Protein AF-A0A9D0M190-F1 (afdb_monomer_lite)

Structure (mmCIF, N/CA/C/O backbone):
data_AF-A0A9D0M190-F1
#
_entry.id   AF-A0A9D0M190-F1
#
loop_
_atom_site.group_PDB
_atom_site.id
_atom_site.type_symbol
_atom_site.label_atom_id
_atom_site.label_alt_id
_atom_site.label_comp_id
_atom_site.label_asym_id
_atom_site.label_entity_id
_atom_site.label_seq_id
_atom_site.pdbx_PDB_ins_code
_atom_site.Cartn_x
_atom_site.Cartn_y
_atom_site.Cartn_z
_atom_site.occupancy
_atom_site.B_iso_or_equiv
_atom_site.auth_seq_id
_atom_site.auth_comp_id
_atom_site.auth_asym_id
_atom_site.auth_atom_id
_atom_site.pdbx_PDB_model_num
ATOM 1 N N . MET A 1 1 ? 24.544 -6.249 -19.937 1.00 60.97 1 MET A N 1
ATOM 2 C CA . MET A 1 1 ? 23.337 -6.462 -19.107 1.00 60.97 1 MET A CA 1
ATOM 3 C C . MET A 1 1 ? 22.140 -6.535 -20.040 1.00 60.97 1 MET A C 1
ATOM 5 O O . MET A 1 1 ? 22.018 -5.661 -20.887 1.00 60.97 1 MET A O 1
ATOM 9 N N . ASN A 1 2 ? 21.335 -7.596 -19.967 1.00 84.88 2 ASN A N 1
ATOM 10 C CA . ASN A 1 2 ? 20.193 -7.782 -20.865 1.00 84.88 2 ASN A CA 1
ATOM 11 C C . ASN A 1 2 ? 19.038 -6.877 -20.396 1.00 84.88 2 ASN A C 1
ATOM 13 O O . ASN A 1 2 ? 18.528 -7.088 -19.297 1.00 84.88 2 ASN A O 1
ATOM 17 N N . LEU A 1 3 ? 18.674 -5.856 -21.183 1.00 87.25 3 LEU A N 1
ATOM 18 C CA . LEU A 1 3 ? 17.613 -4.895 -20.834 1.00 87.25 3 LEU A CA 1
ATOM 19 C C . LEU A 1 3 ? 16.276 -5.606 -20.575 1.00 87.25 3 LEU A C 1
ATOM 21 O O . LEU A 1 3 ? 15.618 -5.300 -19.582 1.00 87.25 3 LEU A O 1
ATOM 25 N N . ASN A 1 4 ? 15.981 -6.669 -21.330 1.00 88.75 4 ASN A N 1
ATOM 26 C CA . ASN A 1 4 ? 14.825 -7.535 -21.090 1.00 88.75 4 ASN A CA 1
ATOM 27 C C . ASN A 1 4 ? 14.830 -8.163 -19.690 1.00 88.75 4 ASN A C 1
ATOM 29 O O . ASN A 1 4 ? 13.795 -8.230 -19.034 1.00 88.75 4 ASN A O 1
ATOM 33 N N . LEU A 1 5 ? 15.991 -8.604 -19.192 1.00 93.25 5 LEU A N 1
ATOM 34 C CA . LEU A 1 5 ? 16.087 -9.196 -17.853 1.00 93.25 5 LEU A CA 1
ATOM 35 C C . LEU A 1 5 ? 15.828 -8.151 -16.756 1.00 93.25 5 LEU A C 1
ATOM 37 O O . LEU A 1 5 ? 15.177 -8.457 -15.754 1.00 93.25 5 LEU A O 1
ATOM 41 N N . VAL A 1 6 ? 16.311 -6.919 -16.948 1.00 91.94 6 VAL A N 1
ATOM 42 C CA . VAL A 1 6 ? 16.067 -5.799 -16.022 1.00 91.94 6 VAL A CA 1
ATOM 43 C C . VAL A 1 6 ? 14.587 -5.429 -16.016 1.00 91.94 6 VAL A C 1
ATOM 45 O O . VAL A 1 6 ? 14.010 -5.286 -14.939 1.00 91.94 6 VAL A O 1
ATOM 48 N N . PHE A 1 7 ? 13.966 -5.346 -17.196 1.00 93.38 7 PHE A N 1
ATOM 49 C CA . PHE A 1 7 ? 12.535 -5.105 -17.335 1.00 93.38 7 PHE A CA 1
ATOM 50 C C . PHE A 1 7 ? 11.720 -6.175 -16.605 1.00 93.38 7 PHE A C 1
ATOM 52 O O . PHE A 1 7 ? 10.983 -5.844 -15.683 1.00 93.38 7 PHE A O 1
ATOM 59 N N . VAL A 1 8 ? 11.926 -7.458 -16.925 1.00 94.88 8 VAL A N 1
ATOM 60 C CA . VAL A 1 8 ? 11.186 -8.576 -16.311 1.00 94.88 8 VAL A CA 1
ATOM 61 C C . VAL A 1 8 ? 11.331 -8.577 -14.790 1.00 94.88 8 VAL A C 1
ATOM 63 O O . VAL A 1 8 ? 10.342 -8.733 -14.074 1.00 94.88 8 VAL A O 1
ATOM 66 N N . THR A 1 9 ? 12.546 -8.355 -14.281 1.00 95.19 9 THR A N 1
ATOM 67 C CA . THR A 1 9 ? 12.789 -8.289 -12.833 1.00 95.19 9 THR A CA 1
ATOM 68 C C . THR A 1 9 ? 12.047 -7.113 -12.199 1.00 95.19 9 THR A C 1
ATOM 70 O O . THR A 1 9 ? 11.403 -7.279 -11.163 1.00 95.19 9 THR A O 1
ATOM 73 N N . ALA A 1 10 ? 12.089 -5.931 -12.820 1.00 94.38 10 ALA A N 1
ATOM 74 C CA . ALA A 1 10 ? 11.381 -4.753 -12.334 1.00 94.38 10 ALA A CA 1
ATOM 75 C C . ALA A 1 10 ? 9.859 -4.966 -12.347 1.00 94.38 10 ALA A C 1
ATOM 77 O O . ALA A 1 10 ? 9.191 -4.697 -11.351 1.00 94.38 10 ALA A O 1
ATOM 78 N N . THR A 1 11 ? 9.305 -5.528 -13.420 1.00 94.75 11 THR A N 1
ATOM 79 C CA . THR A 1 11 ? 7.877 -5.849 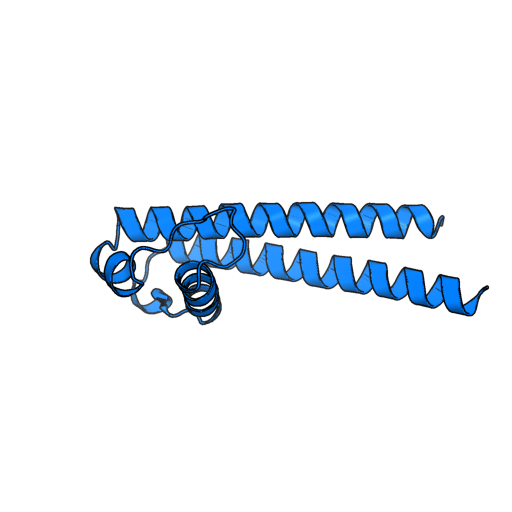-13.512 1.00 94.75 11 THR A CA 1
ATOM 80 C C . THR A 1 11 ? 7.459 -6.865 -12.446 1.00 94.75 11 THR A C 1
ATOM 82 O O . THR A 1 11 ? 6.425 -6.694 -11.799 1.00 94.75 11 THR A O 1
ATOM 85 N N . LEU A 1 12 ? 8.269 -7.899 -12.201 1.00 96.81 12 LEU A N 1
ATOM 86 C CA . LEU A 1 12 ? 7.980 -8.893 -11.168 1.00 96.81 12 LEU A CA 1
ATOM 87 C C . LEU A 1 12 ? 7.979 -8.264 -9.767 1.00 96.81 12 LEU A C 1
ATOM 89 O O . LEU A 1 12 ? 7.055 -8.494 -8.986 1.00 96.81 12 LEU A O 1
ATOM 93 N N . LEU A 1 13 ? 8.977 -7.428 -9.463 1.00 95.31 13 LEU A N 1
ATOM 94 C CA . LEU A 1 13 ? 9.042 -6.692 -8.198 1.00 95.31 13 LEU A CA 1
ATOM 95 C C . LEU A 1 13 ? 7.846 -5.752 -8.023 1.00 95.31 13 LEU A C 1
ATOM 97 O O . LEU A 1 13 ? 7.288 -5.686 -6.928 1.00 95.31 13 LEU A O 1
ATOM 101 N N . PHE A 1 14 ? 7.411 -5.086 -9.096 1.00 95.69 14 PHE A N 1
ATOM 102 C CA . PHE A 1 14 ? 6.206 -4.262 -9.093 1.00 95.69 14 PHE A CA 1
ATOM 103 C C . PHE A 1 14 ? 4.971 -5.078 -8.696 1.00 95.69 14 PHE A C 1
ATOM 105 O O . PHE A 1 14 ? 4.262 -4.701 -7.763 1.00 95.69 14 PHE A O 1
ATOM 112 N N . PHE A 1 15 ? 4.734 -6.227 -9.338 1.00 95.56 15 PHE A N 1
ATOM 113 C CA . PHE A 1 15 ? 3.582 -7.071 -9.012 1.00 95.56 15 PHE A CA 1
ATOM 114 C C . PHE A 1 15 ? 3.629 -7.597 -7.575 1.00 95.56 15 PHE A C 1
ATOM 116 O O . PHE A 1 15 ? 2.623 -7.529 -6.867 1.00 95.56 15 PHE A O 1
ATOM 123 N N . ILE A 1 16 ? 4.795 -8.055 -7.110 1.00 96.56 16 ILE A N 1
ATOM 124 C CA . ILE A 1 16 ? 4.981 -8.497 -5.720 1.00 96.56 16 ILE A CA 1
ATOM 125 C C . ILE A 1 16 ? 4.674 -7.353 -4.747 1.00 96.56 16 ILE A C 1
ATOM 127 O O . ILE A 1 16 ? 3.997 -7.566 -3.739 1.00 96.56 16 ILE A O 1
ATOM 131 N N . ALA A 1 17 ? 5.139 -6.138 -5.043 1.00 94.94 17 ALA A N 1
ATOM 132 C CA . ALA A 1 17 ? 4.893 -4.967 -4.214 1.00 94.94 17 ALA A CA 1
ATOM 133 C C . ALA A 1 17 ? 3.401 -4.607 -4.150 1.00 94.94 17 ALA A C 1
ATOM 135 O O . ALA A 1 17 ? 2.886 -4.377 -3.056 1.00 94.94 17 ALA A O 1
ATOM 136 N N . VAL A 1 18 ? 2.689 -4.642 -5.280 1.00 93.19 18 VAL A N 1
ATOM 137 C CA . VAL A 1 18 ? 1.237 -4.400 -5.334 1.00 93.19 18 VAL A CA 1
ATOM 138 C C . VAL A 1 18 ? 0.469 -5.453 -4.532 1.00 93.19 18 VAL A C 1
ATOM 140 O O . VAL A 1 18 ? -0.378 -5.103 -3.710 1.00 93.19 18 VAL A O 1
ATOM 143 N N . VAL A 1 19 ? 0.787 -6.740 -4.700 1.00 93.62 19 VAL A N 1
ATOM 144 C CA . VAL A 1 19 ? 0.143 -7.816 -3.927 1.00 93.62 19 VAL A CA 1
ATOM 145 C C . VAL A 1 19 ? 0.414 -7.640 -2.435 1.00 93.62 19 VAL A C 1
ATOM 147 O O . VAL A 1 19 ? -0.516 -7.689 -1.630 1.00 93.62 19 VAL A O 1
ATOM 150 N N . LYS A 1 20 ? 1.667 -7.365 -2.054 1.00 93.94 20 LYS A N 1
ATOM 151 C CA . LYS A 1 20 ? 2.025 -7.107 -0.658 1.00 93.94 20 LYS A CA 1
ATOM 152 C C . LYS A 1 20 ? 1.253 -5.920 -0.092 1.00 93.94 20 LYS A C 1
ATOM 154 O O . LYS A 1 20 ? 0.712 -6.025 1.001 1.00 93.94 20 LYS A O 1
ATOM 159 N N . GLN A 1 21 ? 1.145 -4.824 -0.836 1.00 93.00 21 GLN A N 1
ATOM 160 C CA . GLN A 1 21 ? 0.369 -3.664 -0.419 1.00 93.00 21 GLN A CA 1
ATOM 161 C C . GLN A 1 21 ? -1.094 -4.026 -0.123 1.00 93.00 21 GLN A C 1
ATOM 163 O O . GLN A 1 21 ? -1.627 -3.607 0.903 1.00 93.00 21 GLN A O 1
ATOM 168 N N . LEU A 1 22 ? -1.735 -4.809 -0.994 1.00 90.75 22 LEU A N 1
ATOM 169 C CA . LEU A 1 22 ? -3.125 -5.236 -0.808 1.00 90.75 22 LEU A CA 1
ATOM 170 C C . LEU A 1 22 ? -3.300 -6.103 0.444 1.00 90.75 22 LEU A C 1
ATOM 172 O O . LEU A 1 22 ? -4.254 -5.903 1.198 1.00 90.75 22 LEU A O 1
ATOM 176 N N . LEU A 1 23 ? -2.361 -7.019 0.700 1.00 92.44 23 LEU A N 1
ATOM 177 C CA . LEU A 1 23 ? -2.362 -7.839 1.914 1.00 92.44 23 LEU A CA 1
ATOM 178 C C . LEU A 1 23 ? -2.238 -6.981 3.179 1.00 92.44 23 LEU A C 1
ATOM 180 O O . LEU A 1 23 ? -2.991 -7.191 4.129 1.00 92.44 23 LEU A O 1
ATOM 184 N N . GLU A 1 24 ? -1.348 -5.988 3.177 1.00 94.06 24 GLU A N 1
ATOM 185 C CA . GLU A 1 24 ? -1.154 -5.081 4.315 1.00 94.06 24 GLU A CA 1
ATOM 186 C C . GLU A 1 24 ? -2.367 -4.157 4.527 1.00 94.06 24 GLU A C 1
ATOM 188 O O . GLU A 1 24 ? -2.776 -3.933 5.661 1.00 94.06 24 GLU A O 1
ATOM 193 N N . ILE A 1 25 ? -3.015 -3.668 3.460 1.00 92.25 25 ILE A N 1
ATOM 194 C CA . ILE A 1 25 ? -4.278 -2.912 3.573 1.00 92.25 25 ILE A CA 1
ATOM 195 C C . ILE A 1 25 ? -5.364 -3.785 4.209 1.00 92.25 25 ILE A C 1
ATOM 197 O O . ILE A 1 25 ? -6.084 -3.333 5.097 1.00 92.25 25 ILE A O 1
ATOM 201 N N . ASN A 1 26 ? -5.481 -5.044 3.786 1.00 91.38 26 ASN A N 1
ATOM 202 C CA . ASN A 1 26 ? -6.453 -5.959 4.371 1.00 91.38 26 ASN A CA 1
ATOM 203 C C . ASN A 1 26 ? -6.139 -6.254 5.848 1.00 91.38 26 ASN A C 1
ATOM 205 O O . ASN A 1 26 ? -7.050 -6.276 6.675 1.00 91.38 26 ASN A O 1
ATOM 209 N N . ALA A 1 27 ? -4.859 -6.422 6.195 1.00 92.56 27 ALA A N 1
ATOM 210 C CA . ALA A 1 27 ? -4.417 -6.562 7.580 1.00 92.56 27 ALA A CA 1
ATOM 211 C C . ALA A 1 27 ? -4.750 -5.312 8.411 1.00 92.56 27 ALA A C 1
ATOM 213 O O . ALA A 1 27 ? -5.272 -5.447 9.515 1.00 92.56 27 ALA A O 1
ATOM 214 N N . PHE A 1 28 ? -4.547 -4.112 7.857 1.00 94.06 28 PHE A N 1
ATOM 215 C CA . PHE A 1 28 ? -4.915 -2.846 8.493 1.00 94.06 28 PHE A CA 1
ATOM 216 C C . PHE A 1 28 ? -6.412 -2.797 8.800 1.00 94.06 28 PHE A C 1
ATOM 218 O O . PHE A 1 28 ? -6.810 -2.531 9.930 1.00 94.06 28 PHE A O 1
ATOM 225 N N . LEU A 1 29 ? -7.253 -3.083 7.802 1.00 92.44 29 LEU A N 1
ATOM 226 C CA . LEU A 1 29 ? -8.707 -3.057 7.955 1.00 92.44 29 LEU A CA 1
ATOM 227 C C . LEU A 1 29 ? -9.199 -4.111 8.945 1.00 92.44 29 LEU A C 1
ATOM 229 O O . LEU A 1 29 ? -10.098 -3.829 9.734 1.00 92.44 29 LEU A O 1
ATOM 233 N N . LYS A 1 30 ? -8.595 -5.304 8.934 1.00 93.25 30 LYS A N 1
ATOM 234 C CA . LYS A 1 30 ? -8.881 -6.356 9.909 1.00 93.25 30 LYS A CA 1
ATOM 235 C C . LYS A 1 30 ? -8.524 -5.901 11.324 1.00 93.25 30 LYS A C 1
ATOM 237 O O . LYS A 1 30 ? -9.367 -5.987 12.208 1.00 93.25 30 LYS A O 1
ATOM 242 N N . HIS A 1 31 ? -7.316 -5.378 11.527 1.00 94.75 31 HIS A N 1
ATOM 243 C CA . HIS A 1 31 ? -6.870 -4.907 12.839 1.00 94.75 31 HIS A CA 1
ATOM 244 C C . HIS A 1 31 ? -7.744 -3.765 13.355 1.00 94.75 31 HIS A C 1
ATOM 246 O O . HIS A 1 31 ? -8.179 -3.791 14.503 1.00 94.75 31 HIS A O 1
ATOM 252 N N . LEU A 1 32 ? -8.076 -2.811 12.481 1.00 93.50 32 LEU A N 1
ATOM 253 C CA . LEU A 1 32 ? -8.967 -1.702 12.803 1.00 93.50 32 LEU A CA 1
ATOM 254 C C . LEU A 1 32 ? -10.382 -2.184 13.146 1.00 93.50 32 LEU A C 1
ATOM 256 O O . LEU A 1 32 ? -10.979 -1.675 14.083 1.00 93.50 32 LEU A O 1
ATOM 260 N N . A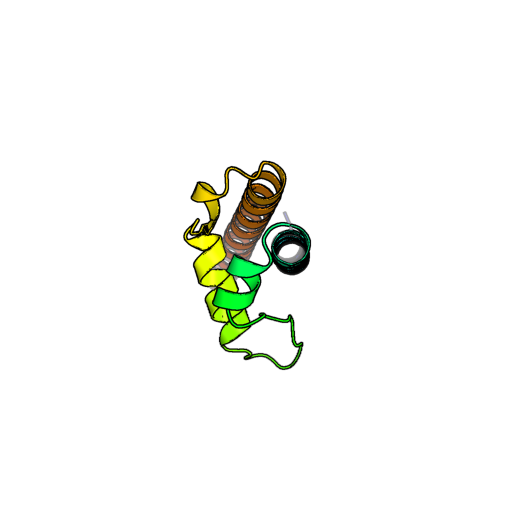RG A 1 33 ? -10.921 -3.177 12.432 1.00 93.88 33 ARG A N 1
ATOM 261 C CA . ARG A 1 33 ? -12.220 -3.784 12.759 1.00 93.88 33 ARG A CA 1
ATOM 262 C C . ARG A 1 33 ? -12.208 -4.446 14.135 1.00 93.88 33 ARG A C 1
ATOM 264 O O . ARG A 1 33 ? -13.180 -4.307 14.869 1.00 93.88 33 ARG A O 1
ATOM 271 N N . ASP A 1 34 ? -11.140 -5.173 14.443 1.00 94.62 34 ASP A N 1
ATOM 272 C CA . ASP A 1 34 ? -11.066 -6.014 15.635 1.00 94.62 34 ASP A CA 1
ATOM 273 C C . ASP A 1 34 ? -10.752 -5.184 16.904 1.00 94.62 34 ASP A C 1
ATOM 275 O O . ASP A 1 34 ? -11.272 -5.495 17.972 1.00 94.62 34 ASP A O 1
ATOM 279 N N . HIS A 1 35 ? -9.972 -4.097 16.792 1.00 94.75 35 HIS A N 1
ATOM 280 C CA . HIS A 1 35 ? -9.516 -3.292 17.943 1.00 94.75 35 HIS A CA 1
ATOM 281 C C . HIS A 1 35 ? -10.107 -1.876 18.005 1.00 94.75 35 HIS A C 1
ATOM 283 O O . HIS A 1 35 ? -10.196 -1.297 19.083 1.00 94.75 35 HIS A O 1
ATOM 289 N N . HIS A 1 36 ? -10.547 -1.319 16.872 1.00 93.31 36 HIS A N 1
ATOM 290 C CA . HIS A 1 36 ? -11.109 0.037 16.769 1.00 93.31 36 HIS A CA 1
ATOM 291 C C . HIS A 1 36 ? -12.436 0.033 15.989 1.00 93.31 36 HIS A C 1
ATOM 293 O O . HIS A 1 36 ? -12.576 0.747 14.984 1.00 93.31 36 HIS A O 1
ATOM 299 N N . PRO A 1 37 ? -13.433 -0.766 16.419 1.00 92.81 37 PRO A N 1
ATOM 300 C CA . PRO A 1 37 ? -14.641 -1.025 15.639 1.00 92.81 37 PRO A CA 1
ATOM 301 C C . PRO A 1 37 ? -15.408 0.254 15.291 1.00 92.81 37 PRO A C 1
ATOM 303 O O . PRO A 1 37 ? -15.897 0.376 14.172 1.00 92.81 37 PRO A O 1
ATOM 306 N N . SER A 1 38 ? -15.431 1.253 16.179 1.00 92.38 38 SER A N 1
ATOM 307 C CA . SER A 1 38 ? -16.075 2.550 15.924 1.00 92.38 38 SER A CA 1
ATOM 308 C C . SER A 1 38 ? -15.483 3.282 14.713 1.00 92.38 38 SER A C 1
ATOM 310 O O . SER A 1 38 ? -16.217 3.828 13.889 1.00 92.38 38 SER A O 1
ATOM 312 N N . ARG A 1 39 ? -14.154 3.252 14.544 1.00 90.56 39 ARG A N 1
ATOM 313 C CA . ARG A 1 39 ? -13.474 3.842 13.380 1.00 90.56 39 ARG A CA 1
ATOM 314 C C . ARG A 1 39 ? -13.684 3.018 12.119 1.00 90.56 39 ARG A C 1
ATOM 316 O O . ARG A 1 39 ? -13.869 3.584 11.043 1.00 90.56 39 ARG A O 1
ATOM 323 N N . TYR A 1 40 ? -13.696 1.694 12.242 1.00 91.56 40 TYR A N 1
ATOM 324 C CA . TYR A 1 40 ? -14.002 0.812 11.120 1.00 91.56 40 TYR A CA 1
ATOM 325 C C . TYR A 1 40 ? -15.442 0.998 10.605 1.00 91.56 40 TYR A C 1
ATOM 327 O O . TYR A 1 40 ? -15.681 1.009 9.393 1.00 91.56 40 TYR A O 1
ATOM 335 N N . GLU A 1 41 ? -16.400 1.204 11.508 1.00 90.94 41 GLU A N 1
ATOM 336 C CA . GLU A 1 41 ? -17.788 1.512 11.166 1.00 90.94 41 GLU A CA 1
ATOM 337 C C . GLU A 1 41 ? -17.948 2.897 10.541 1.00 90.94 41 GLU A C 1
ATOM 339 O O . GLU A 1 41 ? -18.647 3.012 9.534 1.00 90.94 41 GLU A O 1
ATOM 344 N N . ALA A 1 42 ? -17.241 3.912 11.049 1.00 89.44 42 ALA A N 1
ATOM 345 C CA . ALA A 1 42 ? -17.237 5.259 10.471 1.00 89.44 42 ALA A CA 1
ATOM 346 C C . ALA A 1 42 ? -16.745 5.287 9.010 1.00 89.44 42 ALA A C 1
ATOM 348 O O . ALA A 1 42 ? -17.182 6.124 8.224 1.00 89.44 42 ALA A O 1
ATOM 349 N N . MET A 1 43 ? -15.892 4.337 8.611 1.00 86.06 43 MET A N 1
ATOM 350 C CA . MET A 1 43 ? -15.477 4.152 7.213 1.00 86.06 43 MET A CA 1
ATOM 351 C C . MET A 1 43 ? -16.502 3.413 6.334 1.00 86.06 43 MET A C 1
ATOM 353 O O . MET A 1 43 ? -16.240 3.152 5.159 1.00 86.06 43 MET A O 1
ATOM 357 N N . GLY A 1 44 ? -17.654 3.012 6.875 1.00 86.88 44 GLY A N 1
ATOM 358 C CA . GLY A 1 44 ? -18.673 2.271 6.130 1.00 86.88 44 GLY A CA 1
ATOM 359 C C . GLY A 1 44 ? -18.331 0.795 5.905 1.00 86.88 44 GLY A C 1
ATOM 360 O O . GLY A 1 44 ? -18.851 0.192 4.959 1.00 86.88 44 GLY A O 1
ATOM 361 N N . ARG A 1 45 ? -17.485 0.215 6.775 1.00 86.88 45 ARG A N 1
ATOM 362 C CA . ARG A 1 45 ? -17.078 -1.203 6.776 1.00 86.88 45 ARG A CA 1
ATOM 363 C C . ARG A 1 45 ? -16.458 -1.642 5.436 1.00 86.88 45 ARG A C 1
ATOM 365 O O . ARG A 1 45 ? -17.004 -2.535 4.780 1.00 86.88 45 ARG A O 1
ATOM 372 N N . PRO A 1 46 ? -15.349 -1.010 5.009 1.00 85.62 46 PRO A N 1
A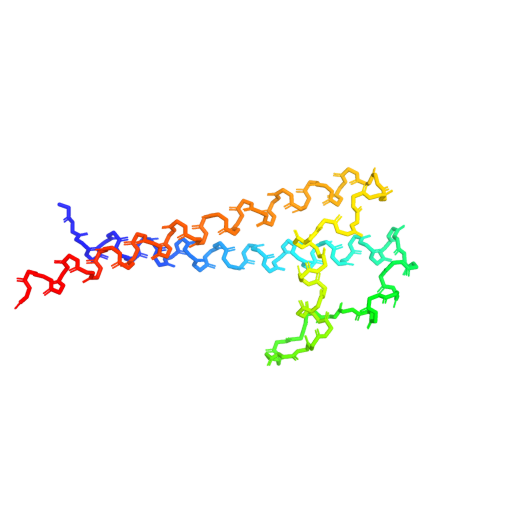TOM 373 C CA . PRO A 1 46 ? -14.724 -1.296 3.723 1.00 85.62 46 PRO A CA 1
ATOM 374 C C . PRO A 1 46 ? -14.296 -2.766 3.647 1.00 85.62 46 PRO A C 1
ATOM 376 O O . PRO A 1 46 ? -13.630 -3.278 4.546 1.00 85.62 46 PRO A O 1
ATOM 379 N N . LYS A 1 47 ? -14.662 -3.443 2.557 1.00 79.75 47 LYS A N 1
ATOM 380 C CA . LYS A 1 47 ? -14.222 -4.810 2.262 1.00 79.75 47 LYS A CA 1
ATOM 381 C C . LYS A 1 47 ? -13.421 -4.806 0.972 1.00 79.75 47 LYS A C 1
ATOM 383 O O . LYS A 1 47 ? -13.762 -4.099 0.026 1.00 79.75 47 LYS A O 1
ATOM 388 N N . TRP A 1 48 ? -12.378 -5.626 0.917 1.00 70.44 48 TRP A N 1
ATOM 389 C CA . TRP A 1 48 ? -11.754 -5.927 -0.361 1.00 70.44 48 TRP A CA 1
ATOM 390 C C . TRP A 1 48 ? -12.725 -6.794 -1.166 1.00 70.44 48 TRP A C 1
ATOM 392 O O . TRP A 1 48 ? -12.906 -7.974 -0.878 1.00 70.44 48 TRP A O 1
ATOM 402 N N . ASN A 1 49 ? -13.378 -6.188 -2.155 1.00 69.69 49 ASN A N 1
ATOM 403 C CA . ASN A 1 49 ? -14.131 -6.908 -3.171 1.00 69.69 49 ASN A CA 1
ATOM 404 C C . ASN A 1 49 ? -13.323 -6.896 -4.478 1.00 69.69 49 ASN A C 1
ATOM 406 O O . ASN A 1 49 ? -12.843 -5.844 -4.901 1.00 69.69 49 ASN A O 1
ATOM 410 N N . ILE A 1 50 ? -13.135 -8.068 -5.094 1.00 59.12 50 ILE A N 1
ATOM 411 C CA . ILE A 1 50 ? -12.351 -8.241 -6.336 1.00 59.12 50 ILE A CA 1
ATOM 412 C C . ILE A 1 50 ? -13.058 -7.572 -7.525 1.00 59.12 50 ILE A C 1
ATOM 414 O O . ILE A 1 50 ? -12.423 -7.238 -8.523 1.00 59.12 50 ILE A O 1
ATOM 418 N N . GLN A 1 51 ? -14.359 -7.291 -7.395 1.00 59.56 51 GLN A N 1
ATOM 419 C CA . GLN A 1 51 ? -15.062 -6.379 -8.290 1.00 59.56 51 GLN A CA 1
ATOM 420 C C . GLN A 1 51 ? -14.471 -4.971 -8.133 1.00 59.56 51 GLN A C 1
ATOM 422 O O . GLN A 1 51 ? -14.797 -4.225 -7.209 1.00 59.56 51 GLN A O 1
ATOM 427 N N . PHE A 1 52 ? -13.528 -4.661 -9.025 1.00 52.06 52 PHE A N 1
ATOM 428 C CA . PHE A 1 52 ? -12.768 -3.422 -9.124 1.00 52.06 52 PHE A CA 1
ATOM 429 C C . PHE A 1 52 ? -13.668 -2.189 -9.003 1.00 52.06 52 PHE A C 1
ATOM 431 O O . PHE A 1 52 ? -14.181 -1.691 -9.999 1.00 52.06 52 PHE A O 1
ATOM 438 N N . GLY A 1 53 ? -13.814 -1.632 -7.800 1.00 56.91 53 GLY A N 1
ATOM 439 C CA . GLY A 1 53 ? -14.514 -0.356 -7.671 1.00 56.91 53 GLY A CA 1
ATOM 440 C C . GLY A 1 53 ? -15.318 -0.103 -6.417 1.00 56.91 53 GLY A C 1
ATOM 441 O O . GLY A 1 53 ? -16.024 0.898 -6.426 1.00 56.91 53 GLY A O 1
ATOM 442 N N . ASP A 1 54 ? -15.217 -0.905 -5.350 1.00 73.94 54 ASP A N 1
ATOM 443 C CA . ASP A 1 54 ? -15.858 -0.495 -4.098 1.00 73.94 54 ASP A CA 1
ATOM 444 C C . ASP A 1 54 ? -15.272 0.857 -3.654 1.00 73.94 54 ASP A C 1
ATOM 446 O O . ASP A 1 54 ? -14.104 0.975 -3.257 1.00 73.94 54 ASP A O 1
ATOM 450 N N . GLN A 1 55 ? -16.089 1.903 -3.792 1.00 81.75 55 GLN A N 1
ATOM 451 C CA . GLN A 1 55 ? -15.721 3.276 -3.486 1.00 81.75 55 GLN A CA 1
ATOM 452 C C . GLN A 1 55 ? -15.252 3.384 -2.035 1.00 81.75 55 GLN A C 1
ATOM 454 O O . GLN A 1 55 ? -14.300 4.108 -1.757 1.00 81.75 55 GLN A O 1
ATOM 459 N N . ARG A 1 56 ? -15.832 2.587 -1.130 1.00 83.06 56 ARG A N 1
ATOM 460 C CA . ARG A 1 56 ? -15.460 2.563 0.288 1.00 83.06 56 ARG A CA 1
ATOM 461 C C . ARG A 1 56 ? -14.056 2.020 0.489 1.00 83.06 56 ARG A C 1
ATOM 463 O O . ARG A 1 56 ? -13.30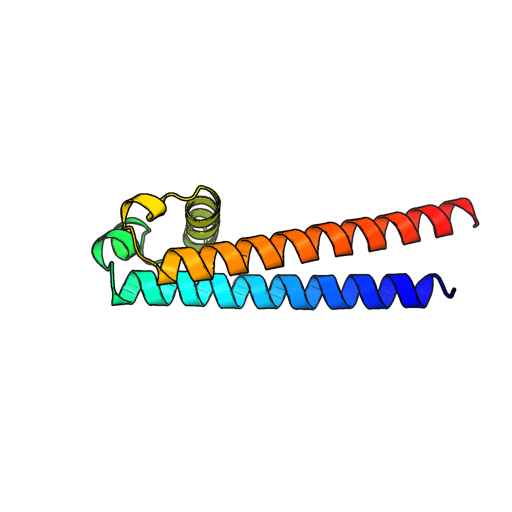5 2.565 1.287 1.00 83.06 56 ARG A O 1
ATOM 470 N N . PHE A 1 57 ? -13.668 0.993 -0.264 1.00 84.94 57 PHE A N 1
ATOM 471 C CA . PHE A 1 57 ? -12.306 0.462 -0.211 1.00 84.94 57 PHE A CA 1
ATOM 472 C C . PHE A 1 57 ? -11.288 1.484 -0.733 1.00 84.94 57 PHE A C 1
ATOM 474 O O . PHE A 1 57 ? -10.246 1.694 -0.113 1.00 84.94 57 PHE A O 1
ATOM 481 N N . ARG A 1 58 ? -11.609 2.191 -1.826 1.00 85.00 58 ARG A N 1
ATOM 482 C CA . ARG A 1 58 ? -10.753 3.273 -2.347 1.00 85.00 58 ARG A CA 1
ATOM 483 C C . ARG A 1 58 ? -10.615 4.427 -1.354 1.00 85.00 58 ARG A C 1
ATOM 485 O O . ARG A 1 58 ? -9.505 4.917 -1.155 1.00 85.00 58 ARG A O 1
ATOM 492 N N . GLU A 1 59 ? -11.712 4.851 -0.733 1.00 88.56 59 GLU A N 1
ATOM 493 C CA . GLU A 1 59 ? -11.685 5.891 0.299 1.00 88.56 59 GLU A CA 1
ATOM 494 C C . GLU A 1 59 ? -10.911 5.435 1.542 1.00 88.56 59 GLU A C 1
ATOM 496 O O . GLU A 1 59 ? -10.088 6.192 2.051 1.00 88.56 59 GLU A O 1
ATOM 501 N N . ALA A 1 60 ? -11.053 4.175 1.962 1.00 87.75 60 ALA A N 1
ATOM 502 C CA . ALA A 1 60 ? -10.267 3.615 3.059 1.00 87.75 60 ALA A CA 1
ATOM 503 C C . ALA A 1 60 ? -8.762 3.630 2.752 1.00 87.75 60 ALA A C 1
ATOM 505 O O . ALA A 1 60 ? -7.967 4.044 3.591 1.00 87.75 60 ALA A O 1
ATOM 506 N N . ILE A 1 61 ? -8.350 3.273 1.531 1.00 88.50 61 ILE A N 1
ATOM 507 C CA . ILE A 1 61 ? -6.941 3.372 1.118 1.00 88.50 61 ILE A CA 1
ATOM 508 C C . ILE A 1 61 ? -6.448 4.820 1.196 1.00 88.50 61 ILE A C 1
ATOM 510 O O . ILE A 1 61 ? -5.348 5.068 1.698 1.00 88.50 61 ILE A O 1
ATOM 514 N N . LYS A 1 62 ? -7.243 5.788 0.719 1.00 89.56 62 LYS A N 1
ATOM 515 C CA . LYS A 1 62 ? -6.893 7.214 0.819 1.00 89.56 62 LYS A CA 1
ATOM 516 C C . LYS A 1 62 ? -6.755 7.647 2.279 1.00 89.56 62 LYS A C 1
ATOM 518 O O . LYS A 1 62 ? -5.782 8.326 2.599 1.00 89.56 62 LYS A O 1
ATOM 523 N N . ALA A 1 63 ? -7.684 7.246 3.144 1.00 89.62 63 ALA A N 1
ATOM 524 C CA . ALA A 1 63 ? -7.666 7.545 4.574 1.00 89.62 63 ALA A CA 1
ATOM 525 C C . ALA A 1 63 ? -6.418 6.973 5.259 1.00 89.62 63 ALA A C 1
ATOM 527 O O . ALA A 1 63 ? -5.700 7.705 5.945 1.00 89.62 63 ALA A O 1
ATOM 528 N N . ILE A 1 64 ? -6.104 5.699 4.983 1.00 89.06 64 ILE A N 1
ATOM 529 C CA . ILE A 1 64 ? -4.893 5.030 5.466 1.00 89.06 64 ILE A CA 1
ATOM 530 C C . ILE A 1 64 ? -3.677 5.836 5.026 1.00 89.06 64 ILE A C 1
ATOM 532 O O . ILE A 1 64 ? -2.932 6.294 5.883 1.00 89.06 64 ILE A O 1
ATOM 536 N N . ARG A 1 65 ? -3.508 6.100 3.721 1.00 85.56 65 ARG A N 1
ATOM 537 C CA . ARG A 1 65 ? -2.358 6.848 3.175 1.00 85.56 65 ARG A CA 1
ATOM 538 C C . ARG A 1 65 ? -2.205 8.245 3.783 1.00 85.56 65 ARG A C 1
ATOM 540 O O . ARG A 1 65 ? -1.072 8.657 4.034 1.00 85.56 65 ARG A O 1
ATOM 547 N N . LYS A 1 66 ? -3.322 8.927 4.063 1.00 88.62 66 LYS A N 1
ATOM 548 C CA . LYS A 1 66 ? -3.389 10.238 4.732 1.00 88.62 66 LYS A CA 1
ATOM 549 C C . LYS A 1 66 ? -3.132 10.198 6.243 1.00 88.62 66 LYS A C 1
ATOM 551 O O . LYS A 1 66 ? -3.195 11.254 6.859 1.00 88.62 66 LYS A O 1
ATOM 556 N N . ARG A 1 67 ? -2.831 9.033 6.832 1.00 86.12 67 ARG A N 1
ATOM 557 C CA . ARG A 1 67 ? -2.517 8.880 8.266 1.00 86.12 67 ARG A CA 1
ATOM 558 C C . ARG A 1 67 ? -3.659 9.290 9.204 1.00 86.12 67 ARG A C 1
ATOM 560 O O . ARG A 1 67 ? -3.415 9.657 10.343 1.00 86.12 67 ARG A O 1
ATOM 567 N N . GLN A 1 68 ? -4.913 9.147 8.772 1.00 87.81 68 GLN A N 1
ATOM 568 C CA . GLN A 1 68 ? -6.110 9.510 9.561 1.00 87.81 68 GLN A CA 1
ATOM 569 C C . GLN A 1 68 ? -6.404 8.589 10.766 1.00 87.81 68 GLN A C 1
ATOM 571 O O . GLN A 1 68 ? -7.522 8.575 11.269 1.00 87.81 68 GLN A O 1
ATOM 576 N N . PHE A 1 69 ? -5.442 7.755 11.158 1.00 87.31 69 PHE A N 1
ATOM 577 C CA . PHE A 1 69 ? -5.552 6.814 12.272 1.00 87.31 69 PHE A CA 1
ATOM 578 C C . PHE A 1 69 ? -4.355 6.923 13.225 1.00 87.31 69 PHE A C 1
ATOM 580 O O . PHE A 1 69 ? -4.243 6.118 14.147 1.00 87.31 69 PHE A O 1
ATOM 587 N N . GLU A 1 70 ? -3.440 7.878 13.003 1.00 85.81 70 GLU A N 1
ATOM 588 C CA . GLU A 1 70 ? -2.293 8.098 13.896 1.00 85.81 70 GLU A CA 1
ATOM 589 C C . GLU A 1 70 ? -2.749 8.500 15.302 1.00 85.81 70 GLU A C 1
ATOM 591 O O . GLU A 1 70 ? -2.111 8.119 16.280 1.00 85.81 70 GLU A O 1
ATOM 596 N N . GLU A 1 71 ? -3.899 9.169 15.425 1.00 89.56 71 GLU A N 1
ATOM 597 C CA . GLU A 1 71 ? -4.469 9.551 16.716 1.00 89.56 71 GLU A CA 1
ATOM 598 C C . GLU A 1 71 ? -4.873 8.355 17.591 1.00 89.56 71 GLU A C 1
ATOM 600 O O . GLU A 1 71 ? -5.056 8.514 18.797 1.00 89.56 71 G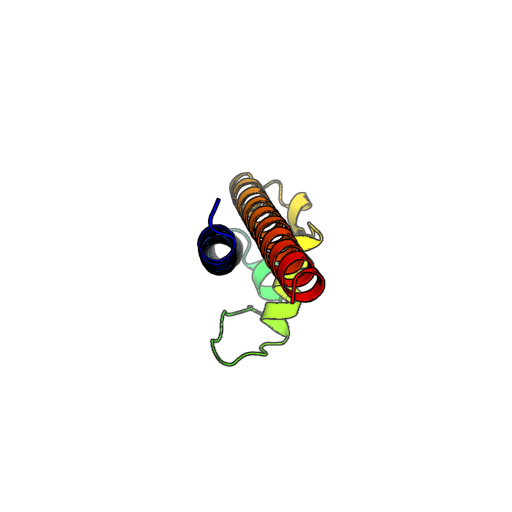LU A O 1
ATOM 605 N N . LEU A 1 72 ? -5.003 7.156 17.008 1.00 89.38 72 LEU A N 1
ATOM 606 C CA . LEU A 1 72 ? -5.306 5.934 17.755 1.00 89.38 72 LEU A CA 1
ATOM 607 C C . LEU A 1 72 ? -4.107 5.437 18.570 1.00 89.38 72 LEU A C 1
ATOM 609 O O . LEU A 1 72 ? -4.290 4.574 19.424 1.00 89.38 72 LEU A O 1
ATOM 613 N N . ASN A 1 73 ? -2.898 5.959 18.312 1.00 89.62 73 ASN A N 1
ATOM 614 C CA . ASN A 1 73 ? -1.644 5.557 18.961 1.00 89.62 73 ASN A CA 1
ATOM 615 C C . ASN A 1 73 ? -1.426 4.031 18.986 1.00 89.62 73 ASN A C 1
ATOM 617 O O . ASN A 1 73 ? -0.771 3.494 19.879 1.00 89.62 73 ASN A O 1
ATOM 621 N N . ASP A 1 74 ? -1.971 3.327 17.991 1.00 91.88 74 ASP A N 1
ATOM 622 C CA . ASP A 1 74 ? -1.879 1.878 17.886 1.00 91.88 74 ASP A CA 1
ATOM 623 C C . ASP A 1 74 ? -0.543 1.492 17.213 1.00 91.88 74 ASP A C 1
ATOM 625 O O . ASP A 1 74 ? -0.295 1.845 16.044 1.00 91.88 74 ASP A O 1
ATOM 629 N N . PRO A 1 75 ? 0.352 0.781 17.927 1.00 92.38 75 PRO A N 1
ATOM 630 C CA . PRO A 1 75 ? 1.661 0.416 17.396 1.00 92.38 75 PRO A CA 1
ATOM 631 C C . PRO A 1 75 ? 1.564 -0.566 16.222 1.00 92.38 75 PRO A C 1
ATOM 633 O O . PRO A 1 75 ? 2.404 -0.522 15.319 1.00 92.38 75 PRO A O 1
ATOM 636 N N . GLU A 1 76 ? 0.533 -1.409 16.187 1.00 93.75 76 GLU 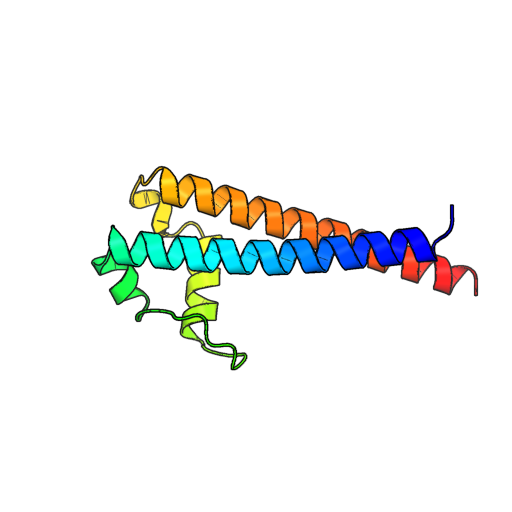A N 1
ATOM 637 C CA . GLU A 1 76 ? 0.318 -2.391 15.129 1.00 93.75 76 GLU A CA 1
ATOM 638 C C . GLU A 1 76 ? -0.195 -1.716 13.852 1.00 93.75 76 GLU A C 1
ATOM 640 O O . GLU A 1 76 ? 0.362 -1.940 12.774 1.00 93.75 76 GLU A O 1
ATOM 645 N N . LEU A 1 77 ? -1.147 -0.779 13.961 1.00 92.69 77 LEU A N 1
ATOM 646 C CA . LEU A 1 77 ? -1.552 0.057 12.818 1.00 92.69 77 LEU A CA 1
ATOM 647 C C . LEU A 1 77 ? -0.371 0.859 12.263 1.00 92.69 77 LEU A C 1
ATOM 649 O O . LEU A 1 77 ? -0.201 0.960 11.045 1.00 92.69 77 LEU A O 1
ATOM 653 N N . THR A 1 78 ? 0.488 1.380 13.141 1.00 92.88 78 THR A N 1
ATOM 654 C CA . THR A 1 78 ? 1.707 2.100 12.746 1.00 92.88 78 THR A CA 1
ATOM 655 C C . THR A 1 78 ? 2.687 1.188 12.002 1.00 92.88 78 THR A C 1
ATOM 657 O O . THR A 1 78 ? 3.284 1.592 10.996 1.00 92.88 78 THR A O 1
ATOM 660 N N . ARG A 1 79 ? 2.860 -0.056 12.465 1.00 93.88 79 ARG A N 1
ATOM 661 C CA . ARG A 1 79 ? 3.703 -1.070 11.816 1.00 93.88 79 ARG A CA 1
ATOM 662 C C . ARG A 1 79 ? 3.182 -1.409 10.421 1.00 93.88 79 ARG A C 1
ATOM 664 O O . ARG A 1 79 ? 3.954 -1.354 9.460 1.00 93.88 79 ARG A O 1
ATOM 671 N N . ILE A 1 80 ? 1.884 -1.683 10.303 1.00 93.38 80 ILE A N 1
ATOM 672 C CA . ILE A 1 80 ? 1.226 -1.998 9.029 1.00 93.38 80 ILE A CA 1
ATOM 673 C C . ILE A 1 80 ? 1.311 -0.799 8.074 1.00 93.38 80 ILE A C 1
ATOM 675 O O . ILE A 1 80 ? 1.675 -0.958 6.910 1.00 93.38 80 ILE A O 1
ATOM 679 N N . TYR A 1 81 ? 1.099 0.427 8.560 1.00 91.62 81 TYR A N 1
ATOM 680 C CA . TYR A 1 81 ? 1.241 1.640 7.752 1.00 91.62 81 TYR A CA 1
ATOM 681 C C . TYR A 1 81 ? 2.645 1.774 7.136 1.00 91.62 81 TYR A C 1
ATOM 683 O O . TYR A 1 81 ? 2.791 2.066 5.944 1.00 91.62 81 TYR A O 1
ATOM 691 N N . LYS A 1 82 ? 3.701 1.517 7.920 1.00 92.69 82 LYS A N 1
ATOM 692 C CA . LYS A 1 82 ? 5.083 1.509 7.408 1.00 92.69 82 LYS A CA 1
ATOM 693 C C . LYS A 1 82 ? 5.285 0.428 6.342 1.00 92.69 82 LYS A C 1
ATOM 695 O O . LYS A 1 82 ? 5.982 0.684 5.358 1.00 92.69 82 LYS A O 1
ATOM 700 N N . ALA A 1 83 ? 4.673 -0.746 6.505 1.00 94.12 83 ALA A N 1
ATOM 701 C CA . ALA A 1 83 ? 4.733 -1.826 5.523 1.00 94.12 83 ALA A CA 1
ATOM 702 C C . ALA A 1 83 ? 4.034 -1.450 4.204 1.00 94.12 83 ALA A C 1
ATOM 704 O O . ALA A 1 83 ? 4.635 -1.625 3.140 1.00 94.12 83 ALA A O 1
ATOM 705 N N . ILE A 1 84 ? 2.843 -0.840 4.270 1.00 93.25 84 ILE A N 1
ATOM 706 C CA . ILE A 1 84 ? 2.125 -0.289 3.106 1.00 93.25 84 ILE A CA 1
ATOM 707 C C . ILE A 1 84 ? 3.012 0.724 2.376 1.00 93.25 84 ILE A C 1
ATOM 709 O O . ILE A 1 84 ? 3.238 0.590 1.176 1.00 93.25 84 ILE A O 1
ATOM 713 N N . LYS A 1 85 ? 3.585 1.694 3.103 1.00 92.62 85 LYS A N 1
ATOM 714 C CA . LYS A 1 85 ? 4.441 2.735 2.510 1.00 92.62 85 LYS A CA 1
ATOM 715 C C . LYS A 1 85 ? 5.702 2.158 1.860 1.00 92.62 85 LYS A C 1
ATOM 717 O O . LYS A 1 85 ? 6.135 2.643 0.816 1.00 92.62 85 LYS A O 1
ATOM 722 N N . LYS A 1 86 ? 6.297 1.122 2.458 1.00 94.88 86 LYS A N 1
ATOM 723 C CA . LYS A 1 86 ? 7.448 0.421 1.875 1.00 94.88 86 LYS A CA 1
ATOM 724 C C . LYS A 1 86 ? 7.062 -0.285 0.574 1.00 94.88 86 LYS A C 1
ATOM 726 O O . LYS A 1 86 ? 7.809 -0.189 -0.393 1.00 94.88 86 LYS A O 1
ATOM 731 N N . ALA A 1 87 ? 5.915 -0.963 0.542 1.00 93.62 87 ALA A N 1
ATOM 732 C CA . ALA A 1 87 ? 5.409 -1.605 -0.668 1.00 93.62 87 ALA A CA 1
ATOM 733 C C . ALA A 1 87 ? 5.115 -0.577 -1.776 1.00 93.62 87 ALA A C 1
ATOM 735 O O . ALA A 1 87 ? 5.566 -0.767 -2.902 1.00 93.62 87 ALA A O 1
ATOM 736 N N . ASP A 1 88 ? 4.475 0.549 -1.440 1.00 92.88 88 ASP A N 1
ATOM 737 C CA . ASP A 1 88 ? 4.256 1.675 -2.362 1.00 92.88 88 ASP A CA 1
ATOM 738 C C . ASP A 1 88 ? 5.570 2.169 -2.980 1.00 92.88 88 ASP A C 1
ATOM 740 O O . ASP A 1 88 ? 5.675 2.327 -4.194 1.00 92.88 88 ASP A O 1
ATOM 744 N N . TYR A 1 89 ? 6.598 2.375 -2.153 1.00 95.44 89 TYR A N 1
ATOM 745 C CA . TYR A 1 89 ? 7.899 2.837 -2.631 1.00 95.44 89 TYR A CA 1
ATOM 746 C C . TYR A 1 89 ? 8.558 1.834 -3.585 1.00 95.44 89 TYR A C 1
ATOM 748 O O . TYR A 1 89 ? 9.048 2.229 -4.641 1.00 95.44 89 TYR A O 1
ATOM 756 N N . VAL A 1 90 ? 8.533 0.538 -3.248 1.00 96.12 90 VAL A N 1
ATOM 757 C CA . VAL A 1 90 ? 9.071 -0.513 -4.127 1.00 96.12 90 VAL A CA 1
ATOM 758 C C . VAL A 1 90 ? 8.325 -0.526 -5.459 1.00 96.12 90 VAL A C 1
ATOM 760 O O . VAL A 1 90 ? 8.973 -0.531 -6.499 1.00 96.12 90 VAL A O 1
ATOM 763 N N . ALA A 1 91 ? 6.991 -0.448 -5.446 1.00 95.06 91 ALA A N 1
ATOM 764 C CA . ALA A 1 91 ? 6.198 -0.398 -6.670 1.00 95.06 91 ALA A CA 1
ATOM 765 C C . ALA A 1 91 ? 6.571 0.815 -7.542 1.00 95.06 91 ALA A C 1
ATOM 767 O O . ALA A 1 91 ? 6.820 0.659 -8.734 1.00 95.06 91 ALA A O 1
ATOM 768 N N . ILE A 1 92 ? 6.683 2.010 -6.955 1.00 96.19 92 ILE A N 1
ATOM 769 C CA . ILE A 1 92 ? 7.054 3.230 -7.691 1.00 96.19 92 ILE A CA 1
ATOM 770 C C . ILE A 1 92 ? 8.443 3.094 -8.325 1.00 96.19 92 ILE A C 1
ATOM 772 O O . ILE A 1 92 ? 8.603 3.379 -9.511 1.00 96.19 92 ILE A O 1
ATOM 776 N N . VAL A 1 93 ? 9.441 2.636 -7.563 1.00 97.00 93 VAL A N 1
ATOM 777 C CA . VAL A 1 93 ? 10.813 2.470 -8.068 1.00 97.00 93 VAL A CA 1
ATOM 778 C C . VAL A 1 93 ? 10.861 1.420 -9.174 1.00 97.00 93 VAL A C 1
ATOM 780 O O . VAL A 1 93 ? 11.449 1.663 -10.224 1.00 97.00 93 VAL A O 1
ATOM 783 N N . SER A 1 94 ? 10.207 0.274 -8.981 1.00 95.50 94 SER A N 1
ATOM 784 C CA . SER A 1 94 ? 10.132 -0.780 -9.992 1.00 95.50 94 SER A CA 1
ATOM 785 C C . SER A 1 94 ? 9.447 -0.307 -11.277 1.00 95.50 94 SER A C 1
ATOM 787 O O . SER A 1 94 ? 9.945 -0.582 -12.367 1.00 95.50 94 SER A O 1
ATOM 789 N N . ALA A 1 95 ? 8.361 0.463 -11.169 1.00 95.19 95 ALA A N 1
ATOM 790 C CA . ALA A 1 95 ? 7.693 1.055 -12.324 1.00 95.19 95 ALA A CA 1
ATOM 791 C C . ALA A 1 95 ? 8.593 2.067 -13.052 1.00 95.19 95 ALA A C 1
ATOM 793 O O . ALA A 1 95 ? 8.704 2.015 -14.274 1.00 95.19 95 ALA A O 1
ATOM 794 N N . ALA A 1 96 ? 9.283 2.943 -12.316 1.00 96.88 96 ALA A N 1
ATOM 795 C CA . ALA A 1 96 ? 10.208 3.915 -12.897 1.00 96.88 96 ALA A CA 1
ATOM 796 C C . ALA A 1 96 ? 11.371 3.235 -13.640 1.00 96.88 96 ALA A C 1
ATOM 798 O O . ALA A 1 96 ? 11.736 3.667 -14.731 1.00 96.88 96 ALA A O 1
ATOM 799 N N . VAL A 1 97 ? 11.911 2.142 -13.088 1.00 95.75 97 VAL A N 1
ATOM 800 C CA . VAL A 1 97 ? 12.945 1.334 -13.753 1.00 95.75 97 VAL A CA 1
ATOM 801 C C . VAL A 1 97 ? 12.406 0.708 -15.037 1.00 95.75 97 VAL A C 1
ATOM 803 O O . VAL A 1 97 ? 13.059 0.818 -16.070 1.00 95.75 97 VAL A O 1
ATOM 806 N N . ALA A 1 98 ? 11.219 0.094 -14.999 1.00 93.25 98 ALA A N 1
ATOM 807 C CA . ALA A 1 98 ? 10.613 -0.511 -16.184 1.00 93.25 98 ALA A CA 1
ATOM 808 C C . ALA A 1 98 ? 10.389 0.526 -17.301 1.00 93.25 98 ALA A C 1
ATOM 810 O O . ALA A 1 98 ? 10.802 0.294 -18.433 1.00 93.25 98 ALA A O 1
ATOM 811 N N . ILE A 1 99 ? 9.836 1.698 -16.963 1.00 93.94 99 ILE A N 1
ATOM 812 C CA . ILE A 1 99 ? 9.644 2.815 -17.903 1.00 93.94 99 ILE A CA 1
ATOM 813 C C . ILE A 1 99 ? 10.989 3.290 -18.467 1.00 93.94 99 ILE A C 1
ATOM 815 O O . ILE A 1 99 ? 11.118 3.484 -19.673 1.00 93.94 99 ILE A O 1
ATOM 819 N N . GLY A 1 100 ? 12.004 3.451 -17.612 1.00 94.88 100 GLY A N 1
ATOM 820 C CA . GLY A 1 100 ? 13.343 3.862 -18.033 1.00 94.88 100 GLY A CA 1
ATOM 821 C C . GLY A 1 100 ? 13.981 2.879 -19.017 1.00 94.88 100 GLY A C 1
ATOM 822 O O . GLY A 1 100 ? 14.566 3.305 -20.010 1.00 94.88 100 GLY A O 1
ATOM 823 N N . VAL A 1 101 ? 13.823 1.570 -18.787 1.00 93.19 101 VAL A N 1
ATOM 824 C CA . VAL A 1 101 ? 14.286 0.532 -19.722 1.00 93.19 101 VAL A CA 1
ATOM 825 C C . VAL A 1 101 ? 13.568 0.649 -21.065 1.00 93.19 101 VAL A C 1
ATOM 827 O O . VAL A 1 101 ? 14.239 0.684 -22.094 1.00 93.19 101 VAL A O 1
ATOM 830 N N . THR A 1 102 ? 12.240 0.788 -21.062 1.00 91.12 102 THR A N 1
ATOM 831 C CA . THR A 1 102 ? 11.453 0.943 -22.294 1.00 91.12 102 THR A CA 1
ATOM 832 C C . THR A 1 102 ? 11.882 2.173 -23.097 1.00 91.12 102 THR A C 1
ATOM 834 O O . THR A 1 102 ? 12.047 2.080 -24.308 1.00 91.12 102 THR A O 1
ATOM 837 N N . LEU A 1 103 ? 12.128 3.315 -22.446 1.00 94.12 103 LEU A N 1
ATOM 838 C CA . LEU A 1 103 ? 12.610 4.522 -23.129 1.00 94.12 103 LEU A CA 1
ATOM 839 C C . LEU A 1 103 ? 13.984 4.308 -23.782 1.00 94.12 103 LEU A C 1
ATOM 841 O O . LEU A 1 103 ? 14.194 4.731 -24.916 1.00 94.12 103 LEU A O 1
ATOM 845 N N . ILE A 1 104 ? 14.905 3.621 -23.096 1.00 93.06 104 ILE A N 1
ATOM 846 C CA . ILE A 1 104 ? 16.234 3.301 -23.641 1.00 93.06 104 ILE A CA 1
ATOM 847 C C . ILE A 1 104 ? 16.126 2.371 -24.853 1.00 93.06 104 ILE A C 1
ATOM 849 O O . ILE A 1 104 ? 16.883 2.539 -25.807 1.00 93.06 104 ILE A O 1
ATOM 853 N N . GLU A 1 105 ? 15.227 1.387 -24.820 1.00 89.38 105 GLU A N 1
ATOM 854 C CA . GLU A 1 105 ? 14.996 0.489 -25.957 1.00 89.38 105 GLU A CA 1
ATOM 855 C C . GLU A 1 105 ? 14.411 1.236 -27.155 1.00 89.38 105 GLU A C 1
ATOM 857 O O . GLU A 1 105 ? 14.923 1.081 -28.260 1.00 89.38 105 GLU A O 1
ATOM 862 N N . VAL A 1 106 ? 13.426 2.111 -26.934 1.00 91.44 106 VAL A N 1
ATOM 863 C CA . VAL A 1 106 ? 12.836 2.943 -27.996 1.00 91.44 106 VAL A CA 1
ATOM 864 C C . VAL A 1 106 ? 13.872 3.870 -28.633 1.00 91.44 106 VAL A C 1
ATOM 866 O O . VAL A 1 106 ? 13.871 4.020 -29.844 1.00 91.44 106 VAL A O 1
ATOM 869 N N . MET A 1 107 ? 14.782 4.466 -27.856 1.00 91.44 107 MET A N 1
ATOM 870 C CA . MET A 1 107 ? 15.839 5.341 -28.395 1.00 91.44 107 MET A CA 1
ATOM 871 C C . MET A 1 107 ? 16.919 4.602 -29.198 1.00 91.44 107 MET A C 1
ATOM 873 O O . MET A 1 107 ? 17.685 5.241 -29.917 1.00 91.44 107 MET A O 1
ATOM 877 N N . LYS A 1 108 ? 17.053 3.287 -29.003 1.00 87.00 108 LYS A N 1
ATOM 878 C CA . LYS A 1 108 ? 18.041 2.448 -29.697 1.00 87.00 108 LYS A CA 1
ATOM 879 C C . LYS A 1 108 ? 17.468 1.739 -30.923 1.00 87.00 108 LYS A C 1
ATOM 881 O O . LYS A 1 108 ? 18.259 1.210 -31.703 1.00 87.00 108 LYS A O 1
ATOM 886 N N . SER A 1 109 ? 16.141 1.670 -31.031 1.00 71.31 109 SER A N 1
ATOM 887 C CA . SER A 1 109 ? 15.413 1.131 -32.182 1.00 71.31 109 SER A CA 1
ATOM 888 C C . SER A 1 109 ? 15.218 2.188 -33.259 1.00 71.31 109 SER A C 1
ATOM 890 O O . SER A 1 109 ? 15.001 1.741 -34.406 1.00 71.31 109 SER A O 1
#

Secondary structure (DSSP, 8-state):
--HHHHHHHHHHHHHHHHHHHHHHHHHHHHHHHHH-HHHHHHTT-----SSTT-HHHHHHHHHHHTTTTGGG--HHHHHHHHHHHHHHHHHHHHHHHHHHHHHHHHHH-

pLDDT: mean 89.38, std 8.67, range [52.06, 97.0]

Foldseek 3Di:
DPLVVLLVVLVVLLVVLVVQLVVLLQVLLVCCCVPVVVVCVVLVNDDDDPPPDPVSSVVSVVCLQVVVCVVVVDVVSVVSSVSNVVSVVSNVVSVVSNVVSVVVVVVVD

Sequence (109 aa):
MNLNLVFVTATLLFFIAVVKQLLEINAFLKHLRDHHPSRYEAMGRPKWNIQFGDQRFREAIKAIRKRQFEELNDPELTRIYKAIKKADYVAIVSAAVAIGVTLIEVMKS

Radius of gyration: 17.34 Å; chains: 1; bounding box: 42×19×51 Å